Protein AF-A0A0D6L615-F1 (afdb_monomer_lite)

InterPro domains:
  IPR027267 AH/BAR domain superfamily [G3DSA:1.20.1270.60] (2-83)

Structure (mmCIF, N/CA/C/O backbone):
data_AF-A0A0D6L615-F1
#
_entry.id   AF-A0A0D6L615-F1
#
loop_
_atom_site.group_PDB
_atom_site.id
_atom_site.type_symbol
_atom_site.label_atom_id
_atom_site.label_alt_id
_atom_site.label_comp_id
_atom_site.label_asym_id
_atom_site.label_entity_id
_atom_site.label_seq_id
_atom_site.pdbx_PDB_ins_code
_atom_site.Cartn_x
_atom_site.Cartn_y
_atom_site.Cartn_z
_atom_site.occupancy
_atom_site.B_iso_or_equiv
_atom_site.auth_seq_id
_atom_site.auth_comp_id
_atom_site.auth_asym_id
_atom_site.auth_atom_id
_atom_site.pdbx_PDB_model_num
ATOM 1 N N . ARG A 1 1 ? -20.244 -3.815 9.435 1.00 47.53 1 ARG A N 1
ATOM 2 C CA . ARG A 1 1 ? -19.095 -3.312 10.240 1.00 47.53 1 ARG A CA 1
ATOM 3 C C . ARG A 1 1 ? -17.825 -4.136 10.005 1.00 47.53 1 ARG A C 1
ATOM 5 O O . ARG A 1 1 ? -16.828 -3.523 9.668 1.00 47.53 1 ARG A O 1
ATOM 12 N N . ALA A 1 2 ? -17.869 -5.478 10.058 1.00 48.66 2 ALA A N 1
ATOM 13 C CA . ALA A 1 2 ? -16.767 -6.338 9.583 1.00 48.66 2 ALA A CA 1
ATOM 14 C C . ALA A 1 2 ? -16.393 -6.073 8.109 1.00 48.66 2 ALA A C 1
ATOM 16 O O . ALA A 1 2 ? -15.222 -6.031 7.764 1.00 48.66 2 ALA A O 1
ATOM 17 N N . GLN A 1 3 ? -17.398 -5.774 7.281 1.00 49.47 3 GLN A N 1
ATOM 18 C CA . GLN A 1 3 ? -17.244 -5.450 5.860 1.00 49.47 3 GLN A CA 1
ATOM 19 C C . GLN A 1 3 ? -16.211 -4.344 5.591 1.00 49.47 3 GLN A C 1
ATOM 21 O O . GLN A 1 3 ? -15.342 -4.535 4.759 1.00 49.47 3 GLN A O 1
ATOM 26 N N . LYS A 1 4 ? -16.213 -3.257 6.377 1.00 55.22 4 LYS A N 1
ATOM 27 C CA . LYS A 1 4 ? -15.305 -2.117 6.169 1.00 55.22 4 LYS A CA 1
ATOM 28 C C . LYS A 1 4 ? -13.841 -2.431 6.517 1.00 55.22 4 LYS A C 1
ATOM 30 O O . LYS A 1 4 ? -12.928 -1.895 5.908 1.00 55.22 4 LYS A O 1
ATOM 35 N N . ILE A 1 5 ? -13.619 -3.334 7.475 1.00 54.66 5 ILE A N 1
ATOM 36 C CA . ILE A 1 5 ? -12.276 -3.812 7.849 1.00 54.66 5 ILE A CA 1
ATOM 37 C C . ILE A 1 5 ? -11.769 -4.823 6.811 1.00 54.66 5 ILE A C 1
ATOM 39 O O . ILE A 1 5 ? -10.595 -4.800 6.443 1.00 54.66 5 ILE A O 1
ATOM 43 N N . CYS A 1 6 ? -12.656 -5.684 6.301 1.00 55.75 6 CYS A N 1
ATOM 44 C CA . CYS A 1 6 ? -12.353 -6.563 5.173 1.00 55.75 6 CYS A CA 1
ATOM 45 C C . CYS A 1 6 ? -12.012 -5.756 3.912 1.00 55.75 6 CYS A C 1
ATOM 47 O O . CYS A 1 6 ? -11.029 -6.078 3.257 1.00 55.75 6 CYS A O 1
ATOM 49 N N . GLU A 1 7 ? -12.751 -4.678 3.630 1.00 60.25 7 GLU A N 1
ATOM 50 C CA . GLU A 1 7 ? -12.503 -3.769 2.503 1.00 60.25 7 GLU A CA 1
ATOM 51 C C . GLU A 1 7 ? -11.097 -3.155 2.561 1.00 60.25 7 GLU A C 1
ATOM 53 O O . GLU A 1 7 ? -10.391 -3.162 1.560 1.00 60.25 7 GLU A O 1
ATOM 58 N N . TRP A 1 8 ? -10.628 -2.686 3.721 1.00 58.81 8 TRP A N 1
ATOM 59 C CA . TRP A 1 8 ? -9.272 -2.125 3.822 1.00 58.81 8 TRP A CA 1
ATOM 60 C C . TRP A 1 8 ? -8.157 -3.165 3.660 1.00 58.81 8 TRP A C 1
ATOM 62 O O . TRP A 1 8 ? -7.126 -2.875 3.044 1.00 58.81 8 TRP A O 1
ATOM 72 N N . LYS A 1 9 ? -8.358 -4.392 4.164 1.00 63.75 9 LYS A N 1
ATOM 73 C CA . LYS A 1 9 ? -7.434 -5.512 3.898 1.00 63.75 9 LYS A CA 1
ATOM 74 C C . LYS A 1 9 ? -7.379 -5.823 2.395 1.00 63.75 9 LYS A C 1
ATOM 76 O O . LYS A 1 9 ? -6.292 -6.073 1.873 1.00 63.75 9 LYS A O 1
ATOM 81 N N . ASP A 1 10 ? -8.505 -5.692 1.699 1.00 78.75 10 ASP A N 1
ATOM 82 C CA . ASP A 1 10 ? -8.618 -5.889 0.250 1.00 78.75 10 ASP A CA 1
ATOM 83 C C . ASP A 1 10 ? -7.888 -4.792 -0.557 1.00 78.75 10 ASP A C 1
ATOM 85 O O . ASP A 1 10 ? -7.185 -5.073 -1.532 1.00 78.75 10 ASP A O 1
ATOM 89 N N . VAL A 1 11 ? -7.948 -3.529 -0.113 1.00 88.44 11 VAL A N 1
ATOM 90 C CA . VAL A 1 11 ? -7.244 -2.407 -0.769 1.00 88.44 11 VAL A CA 1
ATOM 91 C C . VAL A 1 11 ? -5.722 -2.570 -0.683 1.00 88.44 11 VAL A C 1
ATOM 93 O O . VAL A 1 11 ? -5.021 -2.427 -1.690 1.00 88.44 11 VAL A O 1
ATOM 96 N N . ALA A 1 12 ? -5.186 -2.922 0.490 1.00 91.44 12 ALA A N 1
ATOM 97 C CA . ALA A 1 12 ? -3.749 -3.153 0.652 1.00 91.44 12 ALA A CA 1
ATOM 98 C C . ALA A 1 12 ? -3.252 -4.316 -0.229 1.00 91.44 12 ALA A C 1
ATOM 100 O O . ALA A 1 12 ? -2.162 -4.257 -0.810 1.00 91.44 12 ALA A O 1
ATOM 101 N N . GLU A 1 13 ? -4.052 -5.374 -0.354 1.00 91.69 13 GLU A N 1
ATOM 102 C CA . GLU A 1 13 ? -3.752 -6.498 -1.238 1.00 91.69 13 GLU A CA 1
ATOM 103 C C . GLU A 1 13 ? -3.829 -6.102 -2.720 1.00 91.69 13 GLU A C 1
ATOM 105 O O . GLU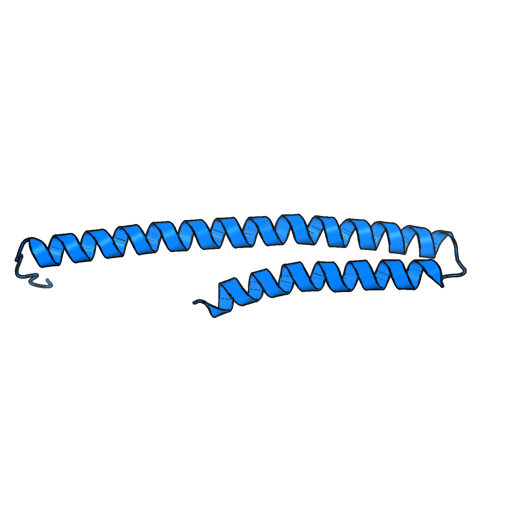 A 1 13 ? -2.991 -6.523 -3.520 1.00 91.69 13 GLU A O 1
ATOM 110 N N . THR A 1 14 ? -4.766 -5.226 -3.079 1.00 94.62 14 THR A N 1
ATOM 111 C CA . THR A 1 14 ? -4.902 -4.684 -4.436 1.00 94.62 14 THR A CA 1
ATOM 112 C C . THR A 1 14 ? -3.662 -3.897 -4.852 1.00 94.62 14 THR A C 1
ATOM 114 O O . THR A 1 14 ? -3.136 -4.130 -5.941 1.00 94.62 14 THR A O 1
ATOM 117 N N . TYR A 1 15 ? -3.112 -3.049 -3.975 1.00 95.81 15 TYR A N 1
ATOM 118 C CA . TYR A 1 15 ? -1.835 -2.378 -4.250 1.00 95.81 15 TYR A CA 1
ATOM 119 C C . TYR A 1 15 ? -0.695 -3.376 -4.492 1.00 95.81 15 TYR A C 1
ATOM 121 O O . TYR A 1 15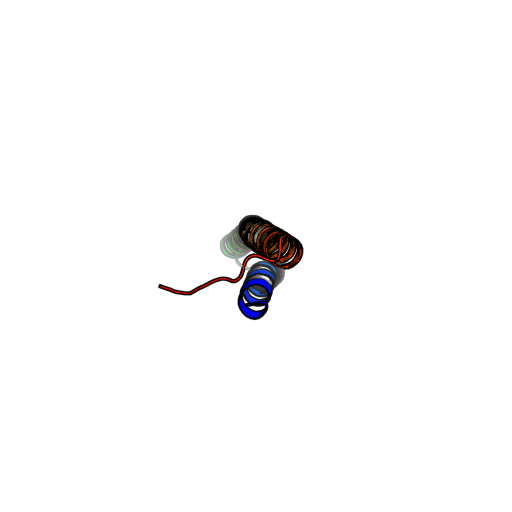 ? 0.122 -3.157 -5.383 1.00 95.81 15 TYR A O 1
ATOM 129 N N . ALA A 1 16 ? -0.654 -4.492 -3.755 1.00 95.19 16 ALA A N 1
ATOM 130 C CA . ALA A 1 16 ? 0.338 -5.543 -3.993 1.00 95.19 16 ALA A CA 1
ATOM 131 C C . ALA A 1 16 ? 0.203 -6.128 -5.407 1.00 95.19 16 ALA A C 1
ATOM 133 O O . ALA A 1 16 ? 1.174 -6.152 -6.156 1.00 95.19 16 ALA A O 1
ATOM 134 N N . LYS A 1 17 ? -1.020 -6.514 -5.792 1.00 96.56 17 LYS A N 1
ATOM 135 C CA . LYS A 1 17 ? -1.323 -7.103 -7.106 1.00 96.56 17 LYS A CA 1
ATOM 136 C C . LYS A 1 17 ? -0.967 -6.159 -8.256 1.00 96.56 17 LYS A C 1
ATOM 138 O O . LYS A 1 17 ? -0.438 -6.6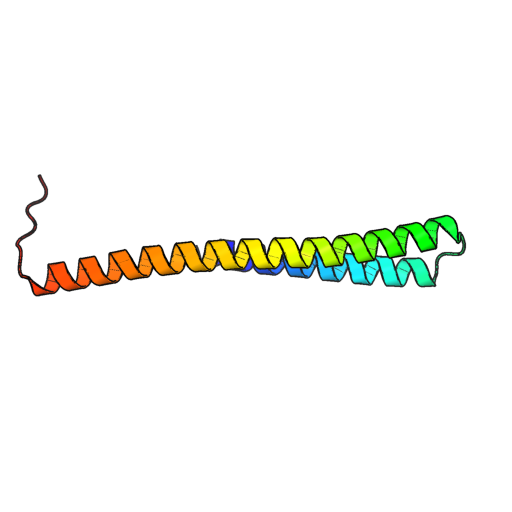05 -9.273 1.00 96.56 17 LYS A O 1
ATOM 143 N N . ILE A 1 18 ? -1.241 -4.861 -8.100 1.00 97.19 18 ILE A N 1
ATOM 144 C CA . ILE A 1 18 ? -0.871 -3.840 -9.089 1.00 97.19 18 ILE A CA 1
ATOM 145 C C . ILE A 1 18 ? 0.655 -3.704 -9.168 1.00 97.19 18 ILE A C 1
ATOM 147 O O . ILE A 1 18 ? 1.196 -3.694 -10.271 1.00 97.19 18 ILE A O 1
ATOM 151 N N . GLY A 1 19 ? 1.351 -3.650 -8.028 1.00 97.38 19 GLY A N 1
ATOM 152 C CA . GLY A 1 19 ? 2.816 -3.593 -7.981 1.00 97.38 19 GLY A CA 1
ATOM 153 C C . GLY A 1 19 ? 3.480 -4.782 -8.680 1.00 97.38 19 GLY A C 1
ATOM 154 O O . GLY A 1 19 ? 4.329 -4.585 -9.552 1.00 97.38 19 GLY A O 1
ATOM 155 N N . ASP A 1 20 ? 3.013 -5.998 -8.396 1.00 97.25 20 ASP A N 1
ATOM 156 C CA . ASP A 1 20 ? 3.502 -7.228 -9.030 1.00 97.25 20 ASP A CA 1
ATOM 157 C C . ASP A 1 20 ? 3.206 -7.250 -10.544 1.00 97.25 20 ASP A C 1
ATOM 159 O O . ASP A 1 20 ? 3.956 -7.812 -11.346 1.00 97.25 20 ASP A O 1
ATOM 163 N N . CYS A 1 21 ? 2.088 -6.651 -10.968 1.00 97.62 21 CYS A N 1
ATOM 164 C CA . CYS A 1 21 ? 1.755 -6.500 -12.383 1.00 97.62 21 CYS A CA 1
ATOM 165 C C . CYS A 1 21 ? 2.731 -5.551 -13.088 1.00 97.62 21 CYS A C 1
ATOM 167 O O . CYS A 1 21 ? 3.290 -5.915 -14.121 1.00 97.62 21 CYS A O 1
ATOM 169 N N . LEU A 1 22 ? 2.989 -4.385 -12.494 1.00 97.44 22 LEU A N 1
ATOM 170 C CA . LEU A 1 22 ? 3.927 -3.391 -13.018 1.00 97.44 22 LEU A CA 1
ATOM 171 C C . LEU A 1 22 ? 5.348 -3.951 -13.123 1.00 97.44 22 LEU A C 1
ATOM 173 O O . LEU A 1 22 ? 6.037 -3.698 -14.105 1.00 97.44 22 LEU A O 1
ATOM 177 N N . GLU A 1 23 ? 5.779 -4.767 -12.160 1.00 96.75 23 GLU A N 1
ATOM 178 C CA . GLU A 1 23 ? 7.094 -5.407 -12.231 1.00 96.75 23 GLU A CA 1
ATOM 179 C C . GLU A 1 23 ? 7.175 -6.425 -13.382 1.00 96.75 23 GLU A C 1
ATOM 181 O O . GLU A 1 23 ? 8.199 -6.530 -14.057 1.00 96.75 23 GLU A O 1
ATOM 186 N N . ARG A 1 24 ? 6.090 -7.166 -13.648 1.00 97.50 24 ARG A N 1
ATOM 187 C CA . ARG A 1 24 ? 6.022 -8.074 -14.804 1.00 97.50 24 ARG A CA 1
ATOM 188 C C . ARG A 1 24 ? 6.020 -7.322 -16.131 1.00 97.50 24 ARG A C 1
ATOM 190 O O . ARG A 1 24 ? 6.684 -7.783 -17.056 1.00 97.50 24 ARG A O 1
ATOM 197 N N . MET A 1 25 ? 5.316 -6.193 -16.215 1.00 96.88 25 MET A N 1
ATOM 198 C CA . MET A 1 25 ? 5.326 -5.320 -17.395 1.00 96.88 25 MET A CA 1
ATOM 199 C C . MET A 1 25 ? 6.740 -4.792 -17.664 1.00 96.88 25 MET A C 1
ATOM 201 O O . MET A 1 25 ? 7.269 -5.003 -18.754 1.00 96.88 25 MET A O 1
ATOM 205 N N . ALA A 1 26 ? 7.429 -4.318 -16.623 1.00 96.94 26 ALA A N 1
ATOM 206 C CA . ALA A 1 26 ? 8.778 -3.772 -16.752 1.00 96.94 26 ALA A CA 1
ATOM 207 C C . ALA A 1 26 ? 9.806 -4.768 -17.305 1.00 96.94 26 ALA A C 1
ATOM 209 O O . ALA A 1 26 ? 10.800 -4.368 -17.909 1.00 96.94 26 ALA A O 1
ATOM 210 N N . ARG A 1 27 ? 9.598 -6.074 -17.092 1.00 95.81 27 ARG A N 1
ATOM 211 C CA . ARG A 1 27 ? 10.496 -7.130 -17.591 1.00 95.81 27 ARG A CA 1
ATOM 212 C C . ARG A 1 27 ? 10.378 -7.359 -19.093 1.00 95.81 27 ARG A C 1
ATOM 214 O O . ARG A 1 27 ? 11.343 -7.822 -19.696 1.00 95.81 27 ARG A O 1
ATOM 221 N N . VAL A 1 28 ? 9.207 -7.103 -19.670 1.00 97.06 28 VAL A N 1
ATOM 222 C CA . VAL A 1 28 ? 8.946 -7.294 -21.105 1.00 97.06 28 VAL A CA 1
ATOM 223 C C . VAL A 1 28 ? 9.031 -5.988 -21.892 1.00 97.06 28 VAL A C 1
ATOM 225 O O . VAL A 1 28 ? 8.990 -6.021 -23.119 1.00 97.06 28 VAL A O 1
ATOM 228 N N . GLU A 1 29 ? 9.176 -4.860 -21.198 1.00 96.62 29 GLU A N 1
ATOM 229 C CA . GLU A 1 29 ? 9.153 -3.530 -21.789 1.00 96.62 29 GLU A CA 1
ATOM 230 C C . GLU A 1 29 ? 10.476 -3.195 -22.518 1.00 96.62 29 GLU A C 1
ATOM 232 O O . GLU A 1 29 ? 11.541 -3.154 -21.889 1.00 96.62 29 GLU A O 1
ATOM 237 N N . PRO A 1 30 ? 10.452 -2.956 -23.846 1.00 95.44 30 PRO A N 1
ATOM 238 C CA . PRO A 1 30 ? 11.654 -2.635 -24.618 1.00 95.44 30 PRO A CA 1
ATOM 239 C C . PRO A 1 30 ? 12.206 -1.231 -24.336 1.00 95.44 30 PRO A C 1
ATOM 241 O O . PRO A 1 30 ? 13.423 -1.023 -24.438 1.00 95.44 30 PRO A O 1
ATOM 244 N N . ASP A 1 31 ? 11.352 -0.260 -23.993 1.00 97.44 31 ASP A N 1
ATOM 245 C CA . ASP A 1 31 ? 11.809 1.079 -23.628 1.00 97.44 31 ASP A CA 1
ATOM 246 C C . ASP A 1 31 ? 12.347 1.086 -22.190 1.00 97.44 31 ASP A C 1
ATOM 248 O O . ASP A 1 31 ? 11.616 0.995 -21.205 1.00 97.44 31 ASP A O 1
ATOM 252 N N . LYS A 1 32 ? 13.664 1.273 -22.057 1.00 94.88 32 LYS A N 1
ATOM 253 C CA . LYS A 1 32 ? 14.355 1.298 -20.759 1.00 94.88 32 LYS A CA 1
ATOM 254 C C . LYS A 1 32 ? 13.868 2.410 -19.826 1.00 94.88 32 LYS A C 1
ATOM 256 O O . LYS A 1 32 ? 13.966 2.257 -18.605 1.00 94.88 32 LYS A O 1
ATOM 261 N N . VAL A 1 33 ? 13.398 3.538 -20.358 1.00 97.50 33 VAL A N 1
ATOM 262 C CA . VAL A 1 33 ? 12.850 4.632 -19.545 1.00 97.50 33 VAL A CA 1
ATOM 263 C C . VAL A 1 33 ? 11.486 4.232 -18.997 1.00 97.50 33 VAL A C 1
ATOM 265 O O . VAL A 1 33 ? 11.223 4.451 -17.808 1.00 97.50 33 VAL A O 1
ATOM 268 N N . LEU A 1 34 ? 10.656 3.603 -19.830 1.00 96.19 34 LEU A N 1
ATOM 269 C CA . LEU A 1 34 ? 9.345 3.111 -19.427 1.00 96.19 34 LEU A CA 1
ATOM 270 C C . LEU A 1 34 ? 9.476 1.966 -18.418 1.00 96.19 34 LEU A C 1
ATOM 272 O O . LEU A 1 34 ? 8.952 2.092 -17.314 1.00 96.19 34 LEU A O 1
ATOM 276 N N . ALA A 1 35 ? 10.315 0.964 -18.695 1.00 97.00 35 ALA A N 1
ATOM 277 C CA . ALA A 1 35 ? 10.619 -0.134 -17.775 1.00 97.00 35 ALA A CA 1
ATOM 278 C C . ALA A 1 35 ? 11.076 0.376 -16.396 1.00 97.00 35 ALA A C 1
ATOM 280 O O . ALA A 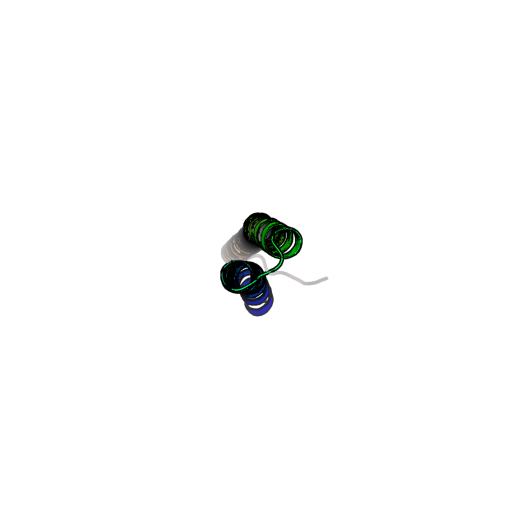1 35 ? 10.605 -0.063 -15.347 1.00 97.00 35 ALA A O 1
ATOM 281 N N . ARG A 1 36 ? 11.965 1.380 -16.366 1.00 97.56 36 ARG A N 1
ATOM 282 C CA . ARG A 1 36 ? 12.411 1.998 -15.106 1.00 97.56 36 ARG A CA 1
ATOM 283 C C . ARG A 1 36 ? 11.281 2.730 -14.380 1.00 97.56 36 ARG A C 1
ATOM 285 O O . ARG A 1 36 ? 11.270 2.774 -13.148 1.00 97.56 36 ARG A O 1
ATOM 292 N N . THR A 1 37 ? 10.379 3.355 -15.125 1.00 97.62 37 THR A N 1
ATOM 293 C CA . THR A 1 37 ? 9.218 4.056 -14.568 1.00 97.62 37 THR A CA 1
ATOM 294 C C . THR A 1 37 ? 8.229 3.065 -13.966 1.00 97.62 37 THR A C 1
ATOM 296 O O . THR A 1 37 ? 7.759 3.294 -12.854 1.00 97.62 37 THR A O 1
ATOM 299 N N . GLU A 1 38 ? 7.995 1.934 -14.625 1.00 96.50 38 GLU A N 1
ATOM 300 C CA . GLU A 1 38 ? 7.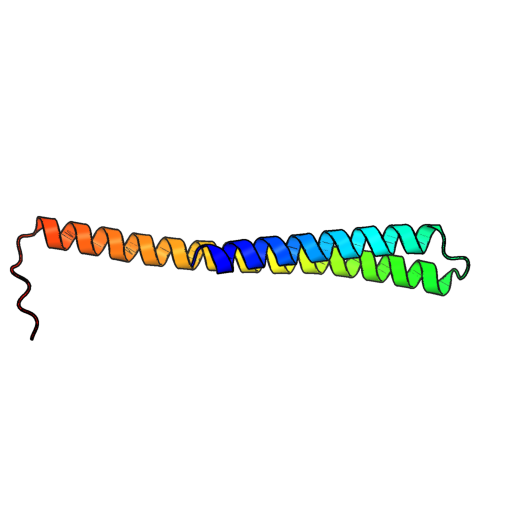141 0.850 -14.136 1.00 96.50 38 GLU A CA 1
ATOM 301 C C . GLU A 1 38 ? 7.701 0.197 -12.868 1.00 96.50 38 GLU A C 1
ATOM 303 O O . GLU A 1 38 ? 6.959 0.029 -11.901 1.00 96.50 38 GLU A O 1
ATOM 308 N N . VAL A 1 39 ? 9.014 -0.060 -12.795 1.00 97.88 39 VAL A N 1
ATOM 309 C CA . VAL A 1 39 ? 9.660 -0.541 -11.554 1.00 97.88 39 VAL A CA 1
ATOM 310 C C . VAL A 1 39 ? 9.476 0.461 -10.412 1.00 97.88 39 VAL A C 1
ATOM 312 O O . VAL A 1 39 ? 9.102 0.090 -9.302 1.00 97.88 39 VAL A O 1
ATOM 315 N N . ARG A 1 40 ? 9.673 1.760 -10.673 1.00 98.00 40 ARG A N 1
ATOM 316 C CA . ARG A 1 40 ? 9.445 2.805 -9.658 1.00 98.00 40 ARG A CA 1
ATOM 317 C C . ARG A 1 40 ? 7.985 2.888 -9.224 1.00 98.00 40 ARG A C 1
ATOM 319 O O . ARG A 1 40 ? 7.716 3.153 -8.052 1.00 98.00 40 ARG A O 1
ATOM 326 N N . ALA A 1 41 ? 7.055 2.702 -10.155 1.00 97.56 41 ALA A N 1
ATOM 327 C CA . ALA A 1 41 ? 5.632 2.666 -9.858 1.00 97.56 41 ALA A CA 1
ATOM 328 C C . ALA A 1 41 ? 5.290 1.437 -9.001 1.00 97.56 41 ALA A C 1
ATOM 330 O O . ALA A 1 41 ? 4.586 1.586 -8.003 1.00 97.56 41 ALA A O 1
ATOM 331 N N . SER A 1 42 ? 5.861 0.268 -9.314 1.00 97.62 42 SER A N 1
ATOM 332 C CA . SER A 1 42 ? 5.748 -0.952 -8.506 1.00 97.62 42 SER A CA 1
ATOM 333 C C . SER A 1 42 ? 6.232 -0.727 -7.068 1.00 97.62 42 SER A C 1
ATOM 335 O O . SER A 1 42 ? 5.469 -0.924 -6.116 1.00 97.62 42 SER A O 1
ATOM 337 N N . ASP A 1 43 ? 7.432 -0.163 -6.890 1.00 97.44 43 ASP A N 1
ATOM 338 C CA . ASP A 1 43 ? 7.956 0.219 -5.571 1.00 97.44 43 ASP A CA 1
ATOM 339 C C . ASP A 1 43 ? 7.010 1.174 -4.822 1.00 97.44 43 ASP A C 1
ATOM 341 O O . ASP A 1 43 ? 6.831 1.077 -3.602 1.00 97.44 43 ASP A O 1
ATOM 345 N N . GLY A 1 44 ? 6.404 2.119 -5.548 1.00 97.75 44 GLY A N 1
ATOM 346 C CA . GLY A 1 44 ? 5.391 3.033 -5.027 1.00 97.75 44 GLY A CA 1
ATOM 347 C C . GLY A 1 44 ? 4.159 2.297 -4.499 1.00 97.75 44 GLY A C 1
ATOM 348 O O . GLY A 1 44 ? 3.726 2.561 -3.376 1.00 97.75 44 GLY A O 1
ATOM 349 N N . MET A 1 45 ? 3.643 1.325 -5.250 1.00 97.25 45 MET A N 1
ATOM 350 C CA . MET A 1 45 ? 2.483 0.521 -4.850 1.00 97.25 45 MET A CA 1
ATOM 351 C C . MET A 1 45 ? 2.774 -0.330 -3.609 1.00 97.25 45 MET A C 1
ATOM 353 O O . MET A 1 45 ? 1.971 -0.364 -2.674 1.00 97.25 45 MET A O 1
ATOM 357 N N . HIS A 1 46 ? 3.959 -0.936 -3.511 1.00 95.62 46 HIS A N 1
ATOM 358 C CA . HIS A 1 46 ? 4.342 -1.682 -2.308 1.00 95.62 46 HIS A CA 1
ATOM 359 C C . HIS A 1 46 ? 4.527 -0.782 -1.076 1.00 95.62 46 HIS A C 1
ATOM 361 O O . HIS A 1 46 ? 4.281 -1.223 0.052 1.00 95.62 46 HIS A O 1
ATOM 367 N N . LYS A 1 47 ? 4.917 0.486 -1.258 1.00 96.69 47 LYS A N 1
ATOM 368 C CA . LYS A 1 47 ? 4.912 1.481 -0.172 1.00 96.69 47 LYS A CA 1
ATOM 369 C C . LYS A 1 47 ? 3.486 1.846 0.240 1.00 96.69 47 LYS A C 1
ATOM 371 O O . LYS A 1 47 ? 3.207 1.845 1.439 1.00 96.69 47 LYS A O 1
ATOM 376 N N . LEU A 1 48 ? 2.588 2.083 -0.718 1.00 95.38 48 LEU A N 1
ATOM 377 C CA . LEU A 1 48 ? 1.174 2.372 -0.450 1.00 95.38 48 LEU A CA 1
ATOM 378 C C . LEU A 1 48 ? 0.494 1.230 0.310 1.00 95.38 48 LEU A C 1
ATOM 380 O O . LEU A 1 48 ? -0.149 1.488 1.323 1.00 95.38 48 LEU A O 1
ATOM 384 N N . LYS A 1 49 ? 0.747 -0.029 -0.071 1.00 94.94 49 LYS A N 1
ATOM 385 C CA . LYS A 1 49 ? 0.294 -1.212 0.680 1.00 94.94 49 LYS A CA 1
ATOM 386 C C . LYS A 1 49 ? 0.634 -1.121 2.169 1.00 94.94 49 LYS A C 1
ATOM 388 O O . LYS A 1 49 ? -0.208 -1.422 3.009 1.00 94.94 49 LYS A O 1
ATOM 393 N N . LYS A 1 50 ? 1.873 -0.746 2.509 1.00 93.06 50 LYS A N 1
ATOM 394 C CA . LYS A 1 50 ? 2.315 -0.661 3.912 1.00 93.06 50 LYS A CA 1
ATOM 395 C C . LYS A 1 50 ? 1.580 0.440 4.672 1.00 93.06 50 LYS A C 1
ATOM 397 O O . LYS A 1 50 ? 1.266 0.247 5.842 1.00 93.06 50 LYS A O 1
ATOM 402 N N . VAL A 1 51 ? 1.334 1.582 4.029 1.00 94.50 51 VAL A N 1
ATOM 403 C CA . VAL A 1 51 ? 0.585 2.696 4.630 1.00 94.50 51 VAL A CA 1
ATOM 404 C C . VAL A 1 51 ? -0.865 2.286 4.874 1.00 94.50 51 VAL A C 1
ATOM 406 O O . VAL A 1 51 ? -1.349 2.426 5.995 1.00 94.50 51 VAL A O 1
ATOM 409 N N . GLU A 1 52 ? -1.512 1.698 3.870 1.00 91.62 52 GLU A N 1
ATOM 410 C CA . GLU A 1 52 ? -2.904 1.258 3.962 1.00 91.62 52 GLU A CA 1
ATOM 411 C C . GLU A 1 52 ? -3.087 0.180 5.037 1.00 91.62 52 GLU A C 1
ATOM 413 O O . GLU A 1 52 ? -3.949 0.301 5.902 1.00 91.62 52 GLU A O 1
ATOM 418 N N . ALA A 1 53 ? -2.213 -0.834 5.058 1.00 90.25 53 ALA A N 1
ATOM 419 C CA . ALA A 1 53 ? -2.271 -1.904 6.051 1.00 90.25 53 ALA A CA 1
ATOM 420 C C . ALA A 1 53 ? -2.132 -1.377 7.490 1.00 90.25 53 ALA A C 1
ATOM 422 O O . ALA A 1 53 ? -2.801 -1.870 8.398 1.00 90.25 53 ALA A O 1
ATOM 423 N N . ARG A 1 54 ? -1.288 -0.359 7.704 1.00 92.56 54 ARG A N 1
ATOM 424 C CA . ARG A 1 54 ? -1.157 0.302 9.009 1.00 92.56 54 ARG A CA 1
ATOM 425 C C . ARG A 1 54 ? -2.416 1.078 9.376 1.00 92.56 54 ARG A C 1
ATOM 427 O O . ARG A 1 54 ? -2.905 0.909 10.486 1.00 92.56 54 ARG A O 1
ATOM 434 N N . SER A 1 55 ? -2.954 1.873 8.451 1.00 90.31 55 SER A N 1
ATOM 435 C CA . SER A 1 55 ? -4.191 2.627 8.687 1.00 90.31 55 SER A CA 1
ATOM 436 C C . SER A 1 55 ? -5.357 1.698 9.027 1.00 90.31 55 SER A C 1
ATOM 438 O O . SER A 1 55 ? -6.110 1.968 9.958 1.00 90.31 55 SER A O 1
ATOM 440 N N . ALA A 1 56 ? -5.476 0.576 8.314 1.00 87.94 56 ALA A N 1
ATOM 441 C CA . ALA A 1 56 ? -6.507 -0.423 8.565 1.00 87.94 56 ALA A CA 1
ATOM 442 C C . ALA A 1 56 ? -6.394 -1.018 9.976 1.00 87.94 56 ALA A C 1
ATOM 444 O O . ALA A 1 56 ? -7.398 -1.160 10.673 1.00 87.94 56 ALA A O 1
ATOM 445 N N . ASN A 1 57 ? -5.168 -1.335 10.404 1.00 87.88 57 ASN A N 1
ATOM 446 C CA . ASN A 1 57 ? -4.902 -1.901 11.721 1.00 87.88 57 ASN A CA 1
ATOM 447 C C . ASN A 1 57 ? -5.160 -0.896 12.854 1.00 87.88 57 ASN A C 1
ATOM 449 O O . ASN A 1 57 ? -5.745 -1.262 13.870 1.00 87.88 57 ASN A O 1
ATOM 453 N N . ASP A 1 58 ? -4.764 0.367 12.679 1.00 90.50 58 ASP A N 1
ATOM 454 C CA . ASP A 1 58 ? -5.012 1.424 13.667 1.00 90.50 58 ASP A CA 1
ATOM 455 C C . ASP A 1 58 ? -6.514 1.644 13.882 1.00 90.50 58 ASP A C 1
ATOM 457 O O . ASP A 1 58 ? -6.979 1.795 15.012 1.00 90.50 58 ASP A O 1
ATOM 461 N N . GLU A 1 59 ? -7.296 1.632 12.806 1.00 87.88 59 GLU A N 1
ATOM 462 C CA . GLU A 1 59 ? -8.747 1.763 12.894 1.00 87.88 59 GLU A CA 1
ATOM 463 C C . GLU A 1 59 ? -9.414 0.509 13.488 1.00 87.88 59 GLU A C 1
ATOM 465 O O . GLU A 1 59 ? -10.314 0.636 14.323 1.00 87.88 59 GLU A O 1
ATOM 470 N N . GLU A 1 60 ? -8.952 -0.699 13.135 1.00 88.31 60 GLU A N 1
ATOM 471 C CA . GLU A 1 60 ? -9.396 -1.959 13.759 1.00 88.31 60 GLU A CA 1
ATOM 472 C C . GLU A 1 60 ? -9.140 -1.947 15.278 1.00 88.31 60 GLU A C 1
ATOM 474 O O . GLU A 1 60 ? -10.033 -2.305 16.057 1.00 88.31 60 GLU A O 1
ATOM 479 N N . LEU A 1 61 ? -7.973 -1.457 15.710 1.00 89.50 61 LEU A N 1
ATOM 480 C CA . LEU A 1 61 ? -7.611 -1.331 17.122 1.00 89.50 61 LEU A CA 1
ATOM 481 C C . LEU A 1 61 ? -8.531 -0.347 17.858 1.00 89.50 61 LEU A C 1
ATOM 483 O O . LEU A 1 61 ? -9.160 -0.725 18.846 1.00 89.50 61 LEU A O 1
ATOM 487 N N . LYS A 1 62 ? -8.705 0.877 17.337 1.00 91.00 62 LYS A N 1
ATOM 488 C CA . LYS A 1 62 ? -9.595 1.895 17.938 1.00 91.00 62 LYS A CA 1
ATOM 489 C C . LYS A 1 62 ? -11.024 1.383 18.101 1.00 91.00 62 LYS A C 1
ATOM 491 O O . LYS A 1 62 ? -11.661 1.595 19.137 1.00 91.00 62 LYS A O 1
ATOM 496 N N . LEU A 1 63 ? -11.545 0.718 17.069 1.00 89.12 63 LEU A N 1
ATOM 497 C CA . LEU A 1 63 ? -12.890 0.143 17.073 1.00 89.12 63 LEU A CA 1
ATOM 498 C C . LEU A 1 63 ? -13.027 -0.957 18.131 1.00 89.12 63 LEU A C 1
ATOM 500 O O . LEU A 1 63 ? -14.042 -1.000 18.834 1.00 89.12 63 LEU A O 1
ATOM 504 N N . THR A 1 64 ? -12.016 -1.818 18.245 1.00 91.81 64 THR A N 1
ATOM 505 C CA . THR A 1 64 ? -11.980 -2.927 19.206 1.00 91.81 64 THR A CA 1
ATOM 506 C C . THR A 1 64 ? -11.901 -2.420 20.642 1.00 91.81 64 THR A C 1
ATOM 508 O O . THR A 1 64 ? -12.686 -2.864 21.485 1.00 91.81 64 THR A O 1
ATOM 511 N N . ASP A 1 65 ? -11.034 -1.446 20.913 1.00 94.88 65 ASP A N 1
ATOM 512 C CA . ASP A 1 65 ? -10.889 -0.834 22.236 1.00 94.88 65 ASP A CA 1
ATOM 513 C C . ASP A 1 65 ? -12.193 -0.164 22.673 1.00 94.88 65 ASP A C 1
ATOM 515 O O . ASP A 1 65 ? -12.702 -0.420 23.769 1.00 94.88 65 ASP A O 1
ATOM 519 N N . THR A 1 66 ? -12.799 0.613 21.771 1.00 93.50 66 THR A N 1
ATOM 520 C CA . THR A 1 66 ? -14.075 1.294 22.023 1.00 93.50 66 THR A CA 1
ATOM 521 C C . THR A 1 66 ? -15.192 0.293 22.325 1.00 93.50 66 THR A C 1
ATOM 523 O O . THR A 1 66 ? -15.947 0.461 23.282 1.00 93.50 66 THR A O 1
ATOM 526 N N . LEU A 1 67 ? -15.311 -0.778 21.532 1.00 93.62 67 LEU A N 1
ATOM 527 C CA . LEU A 1 67 ? -16.331 -1.804 21.755 1.00 93.62 67 LEU A CA 1
ATOM 528 C C . LEU A 1 67 ? -16.113 -2.547 23.078 1.00 93.62 67 LEU A C 1
ATOM 530 O O . LEU A 1 67 ? -17.073 -2.810 23.806 1.00 93.62 67 LEU A O 1
ATOM 534 N N . THR A 1 68 ? -14.862 -2.879 23.393 1.00 94.88 68 THR A N 1
ATOM 535 C CA . THR A 1 68 ? -14.505 -3.585 24.629 1.00 94.88 68 THR A CA 1
ATOM 536 C C . THR A 1 68 ? -14.843 -2.740 25.851 1.00 94.88 68 THR A C 1
ATOM 538 O O . THR A 1 68 ? -15.408 -3.263 26.814 1.00 94.88 68 THR A O 1
ATOM 541 N N . TYR A 1 69 ? -14.570 -1.435 25.791 1.00 94.69 69 TYR A N 1
ATOM 542 C CA . TYR A 1 69 ? -14.945 -0.482 26.830 1.00 94.69 69 TYR A CA 1
ATOM 543 C C . TYR A 1 69 ? -16.457 -0.505 27.104 1.00 94.69 69 TYR A C 1
ATOM 545 O O . TYR A 1 69 ? -16.868 -0.818 28.221 1.00 94.69 69 TYR A O 1
ATOM 553 N N . PHE A 1 70 ? -17.293 -0.299 26.079 1.00 92.75 70 PHE A N 1
ATOM 554 C CA . PHE A 1 70 ? -18.754 -0.306 26.249 1.00 92.75 70 PHE A CA 1
ATOM 555 C C . PHE A 1 70 ? -19.312 -1.666 26.676 1.00 92.75 70 PHE A C 1
ATOM 557 O O . PHE A 1 70 ? -20.278 -1.736 27.437 1.00 92.75 70 PHE A O 1
ATOM 564 N N . THR A 1 71 ? -18.709 -2.761 26.211 1.00 94.19 71 THR A N 1
ATOM 565 C CA . THR A 1 71 ? -19.122 -4.113 26.607 1.00 94.19 71 THR A CA 1
ATOM 566 C C . THR A 1 71 ? -18.894 -4.337 28.100 1.00 94.19 71 THR A C 1
ATOM 568 O O . THR A 1 71 ? -19.772 -4.875 28.774 1.00 94.19 71 THR A O 1
ATOM 571 N N . ARG A 1 72 ? -17.748 -3.895 28.633 1.00 93.25 72 ARG A N 1
ATOM 572 C CA . ARG A 1 72 ? -17.441 -3.975 30.069 1.00 93.25 72 ARG A CA 1
ATOM 573 C C . ARG A 1 72 ? -18.368 -3.096 30.898 1.00 93.25 72 ARG A C 1
ATOM 575 O O . ARG A 1 72 ? -18.893 -3.570 31.899 1.00 93.25 72 ARG A O 1
ATOM 582 N N . ASP A 1 73 ? -18.606 -1.866 30.455 1.00 91.62 73 ASP A N 1
ATOM 583 C CA . ASP A 1 73 ? -19.504 -0.930 31.136 1.00 91.62 73 ASP A CA 1
ATOM 584 C C . ASP A 1 73 ? -20.936 -1.486 31.225 1.00 91.62 73 ASP A C 1
ATOM 586 O O . ASP A 1 73 ? -21.530 -1.580 32.298 1.00 91.62 73 ASP A O 1
ATOM 590 N N . THR A 1 74 ? -21.436 -2.033 30.113 1.00 90.88 74 THR A N 1
ATOM 591 C CA . THR A 1 74 ? -22.744 -2.702 30.063 1.00 90.88 74 THR A CA 1
ATOM 592 C C . THR A 1 74 ? -22.808 -3.919 30.991 1.00 90.88 74 THR A C 1
ATOM 594 O O . THR A 1 74 ? -23.841 -4.181 31.608 1.00 90.88 74 THR A O 1
ATOM 597 N N . GLN A 1 75 ? -21.734 -4.708 31.074 1.00 87.94 75 GLN A N 1
ATOM 598 C CA . GLN A 1 75 ? -21.674 -5.858 31.981 1.00 87.94 75 GLN A CA 1
ATOM 599 C C . GLN A 1 75 ? -21.688 -5.420 33.450 1.00 87.94 75 GLN A C 1
ATOM 601 O O . GLN A 1 75 ? -22.401 -6.029 34.246 1.00 87.94 75 GLN A O 1
ATOM 606 N N . ALA A 1 76 ? -20.963 -4.354 33.795 1.00 85.25 76 ALA A N 1
ATOM 607 C CA . ALA A 1 76 ? -20.950 -3.795 35.142 1.00 85.25 76 ALA A CA 1
ATOM 608 C C . ALA A 1 76 ? -22.332 -3.258 35.549 1.00 85.25 76 ALA A C 1
ATOM 610 O O . ALA A 1 76 ? -22.820 -3.604 36.623 1.00 85.25 76 ALA A O 1
ATOM 611 N N . ALA A 1 77 ? -23.010 -2.517 34.666 1.00 83.56 77 ALA A N 1
ATOM 612 C CA . ALA A 1 77 ? -24.364 -2.013 34.911 1.00 83.56 77 ALA A CA 1
ATOM 613 C C . ALA A 1 77 ? -25.397 -3.141 35.097 1.00 83.56 77 ALA A C 1
AT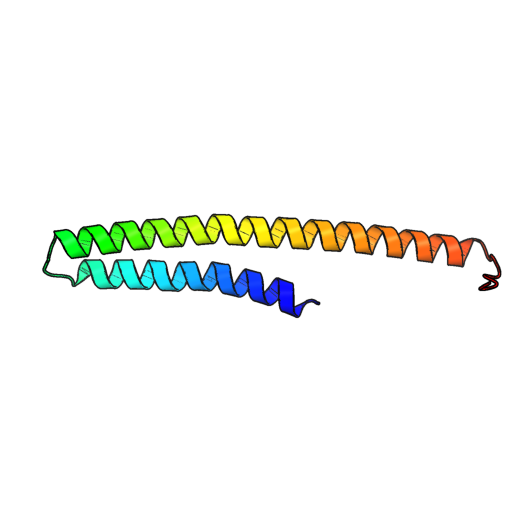OM 615 O O . ALA A 1 77 ? -26.292 -3.060 35.936 1.00 83.56 77 ALA A O 1
ATOM 616 N N . LYS A 1 78 ? -25.264 -4.247 34.352 1.00 78.44 78 LYS A N 1
ATOM 617 C CA . LYS A 1 78 ? -26.108 -5.439 34.556 1.00 78.44 78 LYS A CA 1
ATOM 618 C C . LYS A 1 78 ? -25.865 -6.101 35.912 1.00 78.44 78 LYS A C 1
ATOM 620 O O . LYS A 1 78 ? -26.797 -6.660 36.484 1.00 78.44 78 LYS A O 1
ATOM 625 N N . ALA A 1 79 ? -24.630 -6.061 36.407 1.00 76.62 79 ALA A N 1
ATOM 626 C CA . ALA A 1 79 ? -24.252 -6.649 37.686 1.00 76.62 79 ALA A CA 1
ATOM 627 C C . ALA A 1 79 ? -24.644 -5.777 38.893 1.00 76.62 79 ALA A C 1
ATOM 629 O O . ALA A 1 79 ? -24.857 -6.326 39.972 1.00 76.62 79 ALA A O 1
ATOM 630 N N . SER A 1 80 ? -24.769 -4.452 38.727 1.00 70.00 80 SER A N 1
ATOM 631 C CA . SER A 1 80 ? -25.150 -3.536 39.815 1.00 70.00 80 SER A CA 1
ATOM 632 C C . SER A 1 80 ? -26.647 -3.548 40.148 1.00 70.00 80 SER A C 1
ATOM 634 O O . SER A 1 80 ? -27.034 -3.071 41.210 1.00 70.00 80 SER A O 1
ATOM 636 N N . GLY A 1 81 ? -27.496 -4.136 39.296 1.00 59.09 81 GLY A N 1
ATOM 637 C CA . GLY A 1 81 ? -28.937 -4.253 39.552 1.00 59.09 81 GLY A CA 1
ATOM 638 C C . GLY A 1 81 ? -29.706 -2.930 39.454 1.00 59.09 81 GLY A C 1
ATOM 639 O O . GLY A 1 81 ? -30.872 -2.876 39.855 1.00 59.09 81 GLY A O 1
ATOM 640 N N . ASP A 1 82 ? -29.089 -1.878 38.910 1.00 57.50 82 ASP A N 1
ATOM 641 C CA . ASP A 1 82 ? -29.735 -0.580 38.739 1.00 57.50 82 ASP A CA 1
ATOM 642 C C . ASP A 1 82 ? -30.900 -0.696 37.745 1.00 57.50 82 ASP A C 1
ATOM 644 O O . ASP A 1 82 ? -30.731 -0.990 36.558 1.00 57.50 82 ASP A O 1
ATOM 648 N N . LYS A 1 83 ? -32.124 -0.465 38.237 1.00 53.66 83 LYS A N 1
ATOM 649 C CA . LYS A 1 83 ? -33.308 -0.286 37.389 1.00 53.66 83 LYS A CA 1
ATOM 650 C C . LYS A 1 83 ? -33.115 0.995 36.582 1.00 53.66 83 LYS A C 1
ATOM 652 O O . LYS A 1 83 ? -33.420 2.084 37.055 1.00 53.66 83 LYS A O 1
ATOM 657 N N . PHE A 1 84 ? -32.607 0.852 35.366 1.00 54.44 84 PHE A N 1
ATOM 658 C CA . PHE A 1 84 ? -32.435 1.940 34.413 1.00 54.44 84 PHE A CA 1
ATOM 659 C C . PHE A 1 84 ? -33.816 2.488 33.996 1.00 54.44 84 PHE A C 1
ATOM 661 O O . PHE A 1 84 ? -34.445 1.981 33.068 1.00 54.44 84 PHE A O 1
ATOM 668 N N . THR A 1 85 ? -34.337 3.495 34.703 1.00 48.78 85 THR A N 1
ATOM 669 C CA . THR A 1 85 ? -35.441 4.322 34.199 1.00 48.78 85 THR A CA 1
ATOM 670 C C . THR A 1 85 ? -34.866 5.272 33.160 1.00 48.78 85 THR A C 1
ATOM 672 O O . THR A 1 85 ? -34.195 6.238 33.514 1.00 48.78 85 THR A O 1
ATOM 675 N N . PHE A 1 86 ? -35.113 4.975 31.883 1.00 45.19 86 PHE A N 1
ATOM 676 C CA . PHE A 1 86 ? -34.986 5.960 30.812 1.00 45.19 86 PHE A CA 1
ATOM 677 C C . PHE A 1 86 ? -35.867 7.167 31.168 1.00 45.19 86 PHE A C 1
ATOM 679 O O . PHE A 1 86 ? -37.086 7.019 31.279 1.00 45.19 86 PHE A O 1
ATOM 686 N N . VAL A 1 87 ? -35.239 8.325 31.377 1.00 48.12 87 VAL A N 1
ATOM 687 C CA . VAL A 1 87 ? -35.876 9.640 31.222 1.00 48.12 87 VAL A CA 1
ATOM 688 C C . VAL A 1 87 ? -35.482 10.163 29.851 1.00 48.12 87 VAL A C 1
ATOM 690 O O . VAL A 1 87 ? -34.289 10.005 29.504 1.00 48.12 87 VAL A O 1
#

Secondary structure (DSSP, 8-state):
-HHHHHHHHHHHHHHHHHHHHHHHHHHH-S-HHHHHHHHHHHHHHHHHHHHHHHHHHHHHHHHHHHHHHHHHHHHHHHHHT------

Foldseek 3Di:
DVVVLVVLLVQLVVLQVQLVVLQVCLVVDPDVVSSVVSNVSSVVSNVVSVVSVVVSVVVVVVVVVVVVVVVVVVVVVVVVPDPDDDD

pLDDT: mean 85.82, std 16.14, range [45.19, 98.0]

Sequence (87 aa):
RAQKICEWKDVAETYAKIGDCLERMARVEPDKVLARTEVRASDGMHKLKKVEARSANDEELKLTDTLTYFTRDTQAAKASGDKFTFV

Radius of gyration: 22.93 Å; chains: 1; bounding box: 50×18×64 Å

Organism: NCBI:txid53326